Protein AF-A0A2U9IUJ2-F1 (afdb_monomer_lite)

InterPro domains:
  IPR004802 tRNA pseudouridine synthase B family [PTHR23127] (25-88)
  IPR012960 Dyskerin-like [PF08068] (26-63)
  IPR012960 Dyskerin-like [SM01136] (16-64)
  IPR020103 Pseudouridine synthase, catalytic domain superfamily [SSF55120] (22-85)
  IPR036974 PUA domain superfamily [G3DSA:2.30.130.10] (26-39)

Foldseek 3Di:
DDDPPVVVVVCVVVVPPDDDDDPDDDDDPDPDDDDLVGDDPLVNLQPDDDDDPDDAADWPVVVQVVSCVVSVHPDGDDPDTDDHHDPPDDDPPPPPPPPDD

pLDDT: mean 84.33, std 15.02, range [42.66, 97.5]

Secondary structure (DSSP, 8-state):
-PPPHHHHHHHHHTT--SPP--SS----SSS-S--GGG--HHHHHHT------PPSSS-HHHHHHHHHHHTT-S----SSPPPP--TTPPP----------

Structure (mmCIF, N/CA/C/O backbone):
data_AF-A0A2U9IUJ2-F1
#
_entry.id   AF-A0A2U9IUJ2-F1
#
loop_
_atom_site.group_PDB
_atom_site.id
_atom_site.type_symbol
_atom_site.label_atom_id
_atom_site.label_alt_id
_atom_site.label_comp_id
_atom_site.label_asym_id
_atom_site.label_entity_id
_atom_site.label_seq_id
_atom_site.pdbx_PDB_ins_code
_atom_site.Cartn_x
_atom_site.Cartn_y
_atom_site.Cartn_z
_atom_site.occupancy
_atom_site.B_iso_or_equiv
_atom_site.auth_seq_id
_atom_site.auth_comp_id
_atom_site.auth_asym_id
_atom_site.auth_atom_id
_atom_site.pdbx_PDB_model_num
ATOM 1 N N . MET A 1 1 ? -16.333 -6.865 24.264 1.00 49.44 1 MET A N 1
ATOM 2 C CA . MET A 1 1 ? -16.302 -6.369 22.872 1.00 49.44 1 MET A CA 1
ATOM 3 C C . MET A 1 1 ? -15.336 -7.260 22.116 1.00 49.44 1 MET A C 1
ATOM 5 O O . MET A 1 1 ? -14.240 -7.458 22.617 1.00 49.44 1 MET A O 1
ATOM 9 N N . GLY A 1 2 ? -15.765 -7.889 21.019 1.00 62.00 2 GLY A N 1
ATOM 10 C CA . GLY A 1 2 ? -14.853 -8.671 20.177 1.00 62.00 2 GLY A CA 1
ATOM 11 C C . GLY A 1 2 ? -13.839 -7.755 19.492 1.00 62.00 2 GLY A C 1
ATOM 12 O O . GLY A 1 2 ? -14.083 -6.551 19.375 1.00 62.00 2 GLY A O 1
ATOM 13 N N . PHE A 1 3 ? -12.708 -8.313 19.062 1.00 67.88 3 PHE A N 1
ATOM 14 C CA . PHE A 1 3 ? -11.792 -7.597 18.176 1.00 67.88 3 PHE A CA 1
ATOM 15 C C . PHE A 1 3 ? -12.520 -7.206 16.881 1.00 67.88 3 PHE A C 1
ATOM 17 O O . PHE A 1 3 ? -13.575 -7.751 16.549 1.00 67.88 3 PHE A O 1
ATOM 24 N N . SER A 1 4 ? -11.992 -6.224 16.145 1.00 75.50 4 SER A N 1
ATOM 25 C CA . SER A 1 4 ? -12.590 -5.882 14.855 1.00 75.50 4 SER A CA 1
ATOM 26 C C . SER A 1 4 ? -12.558 -7.111 13.941 1.00 75.50 4 SER A C 1
ATOM 28 O O . SER A 1 4 ? -11.550 -7.815 13.865 1.00 75.50 4 SER A O 1
ATOM 30 N N . SER A 1 5 ? -13.653 -7.350 13.212 1.00 83.75 5 SER A N 1
ATOM 31 C CA . SER A 1 5 ? -13.755 -8.483 12.274 1.00 83.75 5 SER A CA 1
ATOM 32 C C . SER A 1 5 ? -12.627 -8.510 11.231 1.00 83.75 5 SER A C 1
ATOM 34 O O . SER A 1 5 ? -12.321 -9.550 10.658 1.00 83.75 5 SER A O 1
ATOM 36 N N . PHE A 1 6 ? -11.984 -7.365 11.003 1.00 86.25 6 PHE A N 1
ATOM 37 C CA . PHE A 1 6 ? -10.798 -7.222 10.174 1.00 86.25 6 PHE A CA 1
ATOM 38 C C . PHE A 1 6 ? -9.565 -7.934 10.757 1.00 86.25 6 PHE A C 1
ATOM 40 O O . PHE A 1 6 ? -8.896 -8.667 10.033 1.00 86.25 6 PHE A O 1
ATOM 47 N N . VAL A 1 7 ? -9.271 -7.758 12.052 1.00 87.06 7 VAL A N 1
ATOM 48 C CA . VAL A 1 7 ? -8.099 -8.385 12.696 1.00 87.06 7 VAL A CA 1
ATOM 49 C C . VAL A 1 7 ? -8.257 -9.903 12.723 1.00 87.06 7 VAL A C 1
ATOM 51 O O . VAL A 1 7 ? -7.342 -10.616 12.328 1.00 87.06 7 VAL A O 1
ATOM 54 N N . GLU A 1 8 ? -9.453 -10.400 13.040 1.00 87.31 8 GLU A N 1
ATOM 55 C CA . GLU A 1 8 ? -9.734 -11.843 13.046 1.00 87.31 8 GLU A CA 1
ATOM 56 C C . GLU A 1 8 ? -9.533 -12.494 11.664 1.00 87.31 8 GLU A C 1
ATOM 58 O O . GLU A 1 8 ? -9.096 -13.644 11.564 1.00 87.31 8 GLU A O 1
ATOM 63 N N . LYS A 1 9 ? -9.833 -11.770 10.574 1.00 89.56 9 LYS A N 1
ATOM 64 C CA . LYS A 1 9 ? -9.556 -12.238 9.205 1.00 89.56 9 LYS A CA 1
ATOM 65 C C . LYS A 1 9 ? -8.057 -12.329 8.934 1.00 89.56 9 LYS A C 1
ATOM 67 O O . LYS A 1 9 ? -7.636 -13.286 8.287 1.00 89.56 9 LYS A O 1
ATOM 72 N N . ILE A 1 10 ? -7.273 -11.357 9.407 1.00 90.25 10 ILE A N 1
ATOM 73 C CA . ILE A 1 10 ? -5.811 -11.369 9.272 1.00 90.25 10 ILE A CA 1
ATOM 74 C C . ILE A 1 10 ? -5.224 -12.539 10.056 1.00 90.25 10 ILE A C 1
ATOM 76 O O . ILE A 1 10 ? -4.449 -13.301 9.488 1.00 90.25 10 ILE A O 1
ATOM 80 N N . ASP A 1 11 ? -5.626 -12.724 11.313 1.00 92.19 11 ASP A N 1
ATOM 81 C CA . ASP A 1 11 ? -5.125 -13.818 12.149 1.00 92.19 11 ASP A CA 1
ATOM 82 C C . ASP A 1 11 ? -5.397 -15.172 11.497 1.00 92.19 11 ASP A C 1
ATOM 84 O O . ASP A 1 11 ? -4.502 -16.005 11.391 1.00 92.19 11 ASP A O 1
ATOM 88 N N . ARG A 1 12 ? -6.612 -15.358 10.964 1.00 91.75 12 ARG A N 1
ATOM 89 C CA . ARG A 1 12 ? -6.974 -16.568 10.220 1.00 91.75 12 ARG A CA 1
ATOM 90 C C . ARG A 1 12 ? -6.137 -16.748 8.956 1.00 91.75 12 ARG A C 1
ATOM 92 O O . ARG A 1 12 ? -5.737 -17.866 8.657 1.00 91.75 12 ARG A O 1
ATOM 99 N N . PHE A 1 13 ? -5.910 -15.679 8.196 1.00 92.75 13 PHE A N 1
ATOM 100 C CA . PHE A 1 13 ? -5.101 -15.734 6.977 1.00 92.75 13 PHE A CA 1
ATOM 101 C C . PHE A 1 13 ? -3.641 -16.096 7.277 1.00 92.75 13 PHE A C 1
ATOM 103 O O . PHE A 1 13 ? -3.026 -16.849 6.528 1.00 92.75 13 PHE A O 1
ATOM 110 N N . CYS A 1 14 ? -3.105 -15.579 8.381 1.00 93.06 14 CYS A N 1
ATOM 111 C CA . CYS A 1 14 ? -1.732 -15.803 8.821 1.00 93.06 14 CYS A CA 1
ATOM 112 C C . CYS A 1 14 ? -1.552 -17.067 9.680 1.00 93.06 14 CYS A C 1
ATOM 114 O O . CYS A 1 14 ? -0.432 -17.316 10.119 1.00 93.06 14 CYS A O 1
ATOM 116 N N . ASP A 1 15 ? -2.625 -17.820 9.950 1.00 93.88 15 ASP A N 1
ATOM 117 C CA . ASP A 1 15 ? -2.659 -18.928 10.917 1.00 93.88 15 ASP A CA 1
ATOM 118 C C . ASP A 1 15 ? -2.046 -18.541 12.278 1.00 93.88 15 ASP A C 1
ATOM 120 O O . ASP A 1 15 ? -1.242 -19.264 12.864 1.00 93.88 15 ASP A O 1
ATOM 124 N N . TYR A 1 16 ? -2.369 -17.335 12.760 1.00 92.50 16 TYR A N 1
ATOM 125 C CA . TYR A 1 16 ? -1.834 -16.799 14.008 1.00 92.50 16 TYR A CA 1
ATOM 126 C C . TYR A 1 16 ? -2.550 -17.442 15.209 1.00 92.50 16 TYR A C 1
ATOM 128 O O . TYR A 1 16 ? -3.739 -17.193 15.413 1.00 92.50 16 TYR A O 1
ATOM 136 N N . PRO A 1 17 ? -1.860 -18.257 16.032 1.00 86.06 17 PRO A N 1
ATOM 137 C CA . PRO A 1 17 ? -2.527 -19.093 17.030 1.00 86.06 17 PRO A CA 1
ATOM 138 C C . PRO A 1 17 ? -2.672 -18.412 18.395 1.00 86.06 17 PRO A C 1
ATOM 140 O O . PRO A 1 17 ? -3.301 -18.967 19.296 1.00 86.06 17 PRO A O 1
ATOM 143 N N . GLN A 1 18 ? -2.032 -17.257 18.594 1.00 88.81 18 GLN A N 1
ATOM 144 C CA . GLN A 1 18 ? -1.961 -16.627 19.906 1.00 88.81 18 GLN A CA 1
ATOM 145 C C . GLN A 1 18 ? -3.176 -15.724 20.136 1.00 88.81 18 GLN A C 1
ATOM 147 O O . GLN A 1 18 ? -3.527 -14.934 19.259 1.00 88.81 18 GLN A O 1
ATOM 152 N N . PRO A 1 19 ? -3.814 -15.799 21.314 1.00 86.56 19 PRO A N 1
ATOM 153 C CA . PRO A 1 19 ? -4.916 -14.912 21.639 1.00 86.56 19 PRO A CA 1
ATOM 154 C C . PRO A 1 19 ? -4.406 -13.491 21.898 1.00 86.56 19 PRO A C 1
ATOM 156 O O . PRO A 1 19 ? -3.359 -13.282 22.511 1.00 86.56 19 PRO A O 1
ATOM 159 N N . TRP A 1 20 ? -5.187 -12.499 21.483 1.00 86.31 20 TRP A N 1
ATOM 160 C CA . TRP A 1 20 ? -4.913 -11.108 21.819 1.00 86.31 20 TRP A CA 1
ATOM 161 C C . TRP A 1 20 ? -5.247 -10.812 23.282 1.00 86.31 20 TRP A C 1
ATOM 163 O O . TRP A 1 20 ? -6.371 -11.027 23.737 1.00 86.31 20 TRP A O 1
ATOM 173 N N . GLU A 1 21 ? -4.294 -10.226 24.004 1.00 88.19 21 GLU A N 1
ATOM 174 C CA . GLU A 1 21 ? -4.534 -9.672 25.337 1.00 88.19 21 GLU A CA 1
ATOM 175 C C . GLU A 1 21 ? -4.936 -8.195 25.238 1.00 88.19 21 GLU A C 1
ATOM 177 O O . GLU A 1 21 ? -4.136 -7.326 24.873 1.00 88.1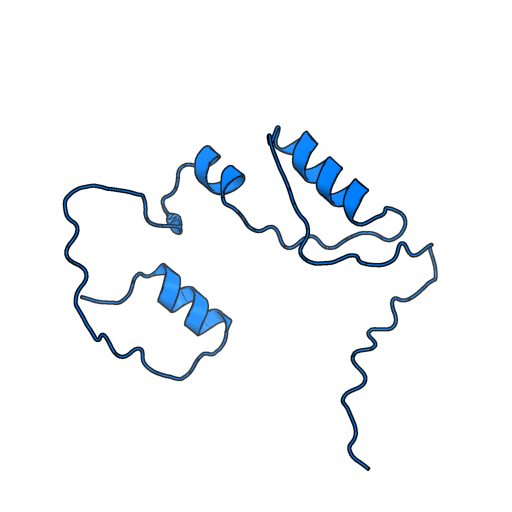9 21 GLU A O 1
ATOM 182 N N . THR A 1 22 ? -6.183 -7.881 25.596 1.00 85.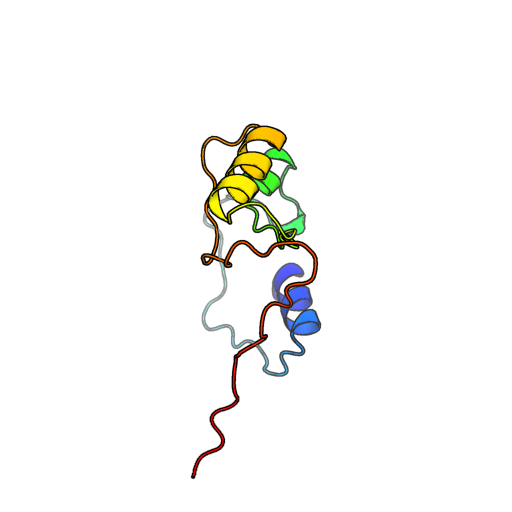88 22 THR A N 1
ATOM 183 C CA . THR A 1 22 ? -6.651 -6.488 25.635 1.00 85.88 22 THR A CA 1
ATOM 184 C C . THR A 1 22 ? -6.151 -5.818 26.908 1.00 85.88 22 THR A C 1
ATOM 186 O O . THR A 1 22 ? -6.652 -6.075 27.998 1.00 85.88 22 THR A O 1
ATOM 189 N N . ARG A 1 23 ? -5.158 -4.932 26.779 1.00 89.75 23 ARG A N 1
ATOM 190 C CA . ARG A 1 23 ? -4.629 -4.166 27.924 1.00 89.75 23 ARG A CA 1
ATOM 191 C C . ARG A 1 23 ? -5.520 -2.998 28.338 1.00 89.75 23 ARG A C 1
ATOM 193 O O . ARG A 1 23 ? -5.469 -2.569 29.487 1.00 89.75 23 ARG A O 1
ATOM 200 N N . LYS A 1 24 ? -6.276 -2.439 27.392 1.00 88.81 24 LYS A N 1
ATOM 201 C CA . LYS A 1 24 ? -7.154 -1.288 27.603 1.00 88.81 24 LYS A CA 1
ATOM 202 C C . LYS A 1 24 ? -8.257 -1.287 26.556 1.00 88.81 24 LYS A C 1
ATOM 204 O O . LYS A 1 24 ? -7.964 -1.421 25.369 1.00 88.81 24 LYS A O 1
ATOM 209 N N . ASP A 1 25 ? -9.488 -1.069 26.998 1.00 84.06 25 ASP A N 1
ATOM 210 C CA . ASP A 1 25 ? -10.617 -0.918 26.089 1.00 84.06 25 ASP A CA 1
ATOM 211 C C . ASP A 1 25 ? -10.512 0.376 25.276 1.00 84.06 25 ASP A C 1
ATOM 213 O O . ASP A 1 25 ? -10.079 1.430 25.761 1.00 84.06 25 ASP A O 1
ATOM 217 N N . TYR A 1 26 ? -10.930 0.291 24.016 1.00 81.19 26 TYR A N 1
ATOM 218 C CA . TYR A 1 26 ? -11.047 1.448 23.145 1.00 81.19 26 TYR A CA 1
ATOM 219 C C . TYR A 1 26 ? -12.360 2.178 23.432 1.00 81.19 26 TYR A C 1
ATOM 221 O O . TYR A 1 26 ? -13.442 1.635 23.219 1.00 81.19 26 TYR A O 1
ATOM 229 N N . VAL A 1 27 ? -12.260 3.424 23.891 1.00 83.50 27 VAL A N 1
ATOM 230 C CA . VAL A 1 27 ? -13.402 4.330 24.045 1.00 83.50 27 VAL A CA 1
ATOM 231 C C . VAL A 1 27 ? -13.215 5.472 23.047 1.00 83.50 27 VAL A C 1
ATOM 233 O O . VAL A 1 27 ? -12.327 6.306 23.251 1.00 83.50 27 VAL A O 1
ATOM 236 N N . PRO A 1 28 ? -13.983 5.506 21.947 1.00 81.25 28 PRO A N 1
ATOM 237 C CA . PRO A 1 28 ? -13.876 6.586 20.980 1.00 81.25 28 PRO A CA 1
ATOM 238 C C . PRO A 1 28 ? -14.352 7.908 21.595 1.00 81.25 28 PRO A C 1
ATOM 240 O O . PRO A 1 28 ? -15.368 7.963 22.282 1.00 81.25 28 PRO A O 1
ATOM 243 N N . LEU A 1 29 ? -13.627 8.992 21.308 1.00 86.88 29 LEU A N 1
ATOM 244 C CA . LEU A 1 29 ? -13.989 10.364 21.703 1.00 86.88 29 LEU A CA 1
ATOM 245 C C . LEU A 1 29 ? -15.132 10.954 20.845 1.00 86.88 29 LEU A C 1
ATOM 247 O O . LEU A 1 29 ? -15.534 12.093 21.064 1.00 86.88 29 LEU A O 1
ATOM 251 N N . GLY A 1 30 ? -15.624 10.204 19.853 1.00 86.81 30 GLY A N 1
ATOM 252 C CA . GLY A 1 30 ? -16.648 10.601 18.886 1.00 86.81 30 GLY A CA 1
ATOM 253 C C . GLY A 1 30 ? -16.653 9.682 17.659 1.00 86.81 30 GLY A C 1
ATOM 254 O O . GLY A 1 30 ? -15.947 8.673 17.629 1.00 86.81 30 GLY A O 1
ATOM 255 N N . GLU A 1 31 ? -17.428 10.035 16.634 1.00 85.81 31 GLU A N 1
ATOM 256 C CA . GLU A 1 31 ? -17.497 9.287 15.371 1.00 85.81 31 GLU A CA 1
ATOM 257 C C . GLU A 1 31 ? -16.355 9.698 14.432 1.00 85.81 31 GLU A C 1
ATOM 259 O O . GLU A 1 31 ? -16.504 10.563 13.569 1.00 85.81 31 GLU A O 1
ATOM 264 N N . PHE A 1 32 ? -15.182 9.094 14.631 1.00 88.44 32 PHE A N 1
ATOM 265 C CA . PHE A 1 32 ? -13.993 9.355 13.822 1.00 88.44 32 PHE A CA 1
ATOM 266 C C . PHE A 1 32 ? -13.522 8.100 13.089 1.00 88.44 32 PHE A C 1
ATOM 268 O O . PHE A 1 32 ? -13.382 7.032 13.684 1.00 88.44 32 PHE A O 1
ATOM 275 N N . GLY A 1 33 ? -13.182 8.268 11.810 1.00 87.81 33 GLY A N 1
ATOM 276 C CA . GLY A 1 33 ? -12.666 7.198 10.960 1.00 87.81 33 GLY A CA 1
ATOM 277 C C . GLY A 1 33 ? -13.734 6.197 10.511 1.00 87.81 33 GLY A C 1
ATOM 278 O O . GLY A 1 33 ? -14.905 6.288 10.866 1.00 87.81 33 GLY A O 1
ATOM 279 N N . VAL A 1 34 ? -13.307 5.238 9.689 1.00 88.94 34 VAL A N 1
ATOM 280 C CA . VAL A 1 34 ? -14.158 4.173 9.146 1.00 88.94 34 VAL A CA 1
ATOM 281 C C . VAL A 1 34 ? -13.412 2.847 9.258 1.00 88.94 34 VAL A C 1
ATOM 283 O O . VAL A 1 34 ? -12.199 2.782 9.017 1.00 88.94 34 VAL A O 1
ATOM 286 N N . GLU A 1 35 ? -14.129 1.784 9.631 1.00 86.56 35 GLU A N 1
ATOM 287 C CA . GLU A 1 35 ? -13.567 0.431 9.657 1.00 86.56 35 GLU A CA 1
ATOM 288 C C . GLU A 1 35 ? -12.957 0.073 8.291 1.00 86.56 35 GLU A C 1
ATOM 290 O O . GLU A 1 35 ? -13.543 0.431 7.267 1.00 86.56 35 GLU A O 1
ATOM 295 N N . PRO A 1 36 ? -11.818 -0.648 8.238 1.00 88.88 36 PRO A N 1
ATOM 296 C CA . PRO A 1 36 ? -11.117 -0.933 6.983 1.00 88.88 36 PRO A CA 1
ATOM 297 C C . PRO A 1 36 ? -12.015 -1.504 5.877 1.00 88.88 36 PRO A C 1
ATOM 299 O O . PRO A 1 36 ? -11.978 -1.009 4.754 1.00 88.88 36 PRO A O 1
ATOM 302 N N . ASP A 1 37 ? -12.878 -2.464 6.220 1.00 87.50 37 ASP A N 1
ATOM 303 C CA . ASP A 1 37 ? -13.792 -3.136 5.283 1.00 87.50 37 ASP A CA 1
ATOM 304 C C . ASP A 1 37 ? -14.981 -2.267 4.830 1.00 87.50 37 ASP A C 1
ATOM 306 O O . ASP A 1 37 ? -15.721 -2.650 3.926 1.00 87.50 37 ASP A O 1
ATOM 310 N N . LYS A 1 38 ? -15.202 -1.115 5.473 1.00 89.88 38 LYS A N 1
ATOM 311 C CA . LYS A 1 38 ? -16.328 -0.206 5.203 1.00 89.88 38 LYS A CA 1
ATOM 312 C C . LYS A 1 38 ? -15.889 1.119 4.581 1.00 89.88 38 LYS A C 1
ATOM 314 O O . LYS A 1 38 ? -16.726 1.999 4.387 1.00 89.88 38 LYS A O 1
ATOM 319 N N . ARG A 1 39 ? -14.595 1.296 4.292 1.00 92.94 39 ARG A N 1
ATOM 320 C CA . ARG A 1 39 ? -14.083 2.545 3.716 1.00 92.94 39 ARG A CA 1
ATOM 321 C C . ARG A 1 39 ? -14.704 2.808 2.341 1.00 92.94 39 ARG A C 1
ATOM 323 O O . ARG A 1 39 ? -14.823 1.876 1.542 1.00 92.94 39 ARG A O 1
ATOM 330 N N . PRO A 1 40 ? -15.038 4.070 2.016 1.00 95.12 40 PRO A N 1
ATOM 331 C CA . PRO A 1 40 ? -15.358 4.453 0.648 1.00 95.12 40 PRO A CA 1
ATOM 332 C C . PRO A 1 40 ? -14.229 4.047 -0.307 1.00 95.12 40 PRO A C 1
ATOM 334 O O . PRO A 1 40 ? -13.053 4.110 0.050 1.00 95.12 40 PRO A O 1
ATOM 337 N N . ILE A 1 41 ? -14.571 3.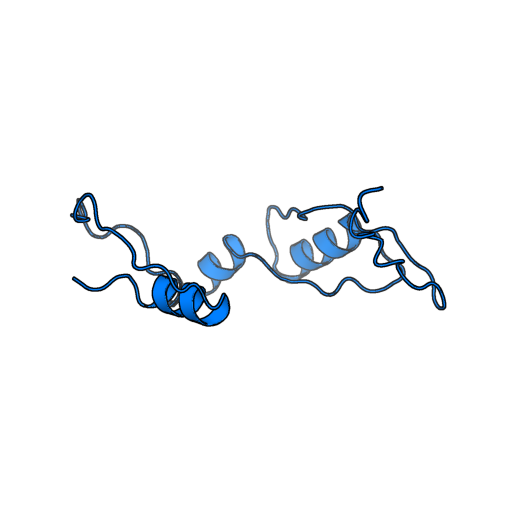672 -1.543 1.00 94.44 41 ILE A N 1
ATOM 338 C CA . ILE A 1 41 ? -13.594 3.189 -2.537 1.00 94.44 41 ILE A CA 1
ATOM 339 C C . ILE A 1 41 ? -12.451 4.193 -2.748 1.00 94.44 41 ILE A C 1
ATOM 341 O O . ILE A 1 41 ? -11.293 3.793 -2.833 1.00 94.44 41 ILE A O 1
ATOM 345 N N . SER A 1 42 ? -12.756 5.492 -2.795 1.00 93.69 42 SER A N 1
ATOM 346 C CA . SER A 1 42 ? -11.754 6.554 -2.942 1.00 93.69 42 SER A CA 1
ATOM 347 C C . SER A 1 42 ? -10.709 6.525 -1.823 1.00 93.69 42 SER A C 1
ATOM 349 O O . SER A 1 42 ? -9.507 6.537 -2.092 1.00 93.69 42 SER A O 1
ATOM 351 N N . GLU A 1 43 ? -11.158 6.427 -0.571 1.00 93.81 43 GLU A N 1
ATOM 352 C CA . GLU A 1 43 ? -10.282 6.323 0.595 1.00 93.81 43 GLU A CA 1
ATOM 353 C C . GLU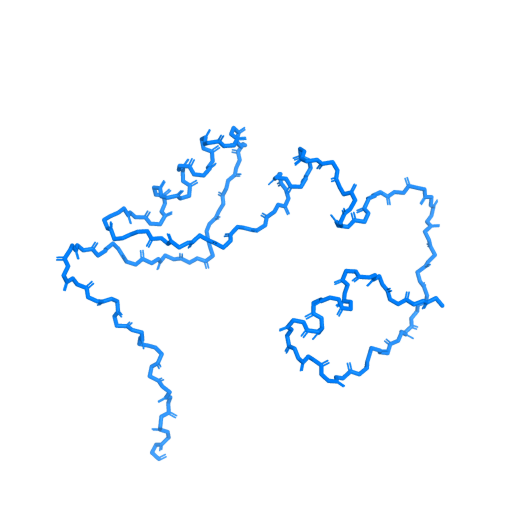 A 1 43 ? -9.514 5.003 0.600 1.00 93.81 43 GLU A C 1
ATOM 355 O O . GLU A 1 43 ? -8.311 4.997 0.872 1.00 93.81 43 GLU A O 1
ATOM 360 N N . MET A 1 44 ? -10.180 3.901 0.244 1.00 93.69 44 MET A N 1
ATOM 361 C CA . MET A 1 44 ? -9.565 2.580 0.163 1.00 93.69 44 MET A CA 1
ATOM 362 C C . MET A 1 44 ? -8.393 2.585 -0.819 1.00 93.69 44 MET A C 1
ATOM 364 O O . MET A 1 44 ? -7.293 2.212 -0.431 1.00 93.69 44 MET A O 1
ATOM 368 N N . ILE A 1 45 ? -8.580 3.092 -2.042 1.00 94.44 45 ILE A N 1
ATOM 369 C CA . ILE A 1 45 ? -7.503 3.186 -3.040 1.00 94.44 45 ILE A CA 1
ATOM 370 C C . ILE A 1 45 ? -6.366 4.069 -2.508 1.00 94.44 45 ILE A C 1
ATOM 372 O O . ILE A 1 45 ? -5.209 3.649 -2.532 1.00 94.44 45 ILE A O 1
ATOM 376 N N . SER A 1 46 ? -6.683 5.253 -1.968 1.00 93.38 46 SER A N 1
ATOM 377 C CA . SER A 1 46 ? -5.668 6.211 -1.499 1.00 93.38 46 SER A CA 1
ATOM 378 C C . SER A 1 46 ? -4.839 5.733 -0.296 1.00 93.38 46 SER A C 1
ATOM 380 O O . SER A 1 46 ? -3.754 6.262 -0.060 1.00 93.38 46 SER A O 1
ATOM 382 N N . SER A 1 47 ? -5.334 4.738 0.452 1.00 91.19 47 SER A N 1
ATOM 383 C CA . SER A 1 47 ? -4.712 4.200 1.671 1.00 91.19 47 SER A CA 1
ATOM 384 C C . SER A 1 47 ? -4.396 2.698 1.592 1.00 91.19 47 SER A C 1
ATOM 386 O O . SER A 1 47 ? -4.181 2.057 2.622 1.00 91.19 47 SER A O 1
ATOM 388 N N . SER A 1 48 ? -4.379 2.124 0.384 1.00 92.25 48 SER A N 1
ATOM 389 C CA . SER A 1 48 ? -4.187 0.683 0.170 1.00 92.25 48 SER A CA 1
ATOM 390 C C . SER A 1 48 ? -2.724 0.265 0.009 1.00 92.25 48 SER A C 1
ATOM 392 O O . SER A 1 48 ? -1.849 1.051 -0.357 1.00 92.25 48 SER A O 1
ATOM 394 N N . ILE A 1 49 ? -2.486 -1.027 0.241 1.00 94.62 49 ILE A N 1
ATOM 395 C CA . ILE A 1 49 ? -1.297 -1.755 -0.202 1.00 94.62 49 ILE A CA 1
ATOM 396 C C . ILE A 1 49 ? -1.753 -2.701 -1.311 1.00 94.62 49 ILE A C 1
ATOM 398 O O . ILE A 1 49 ? -2.722 -3.439 -1.132 1.00 94.62 49 ILE A O 1
ATOM 402 N N . ILE A 1 50 ? -1.056 -2.691 -2.447 1.00 94.38 50 ILE A N 1
ATOM 403 C CA . ILE A 1 50 ? -1.360 -3.560 -3.586 1.00 94.38 50 ILE A CA 1
ATOM 404 C C . ILE A 1 50 ? -0.226 -4.569 -3.730 1.00 94.38 50 ILE A C 1
ATOM 406 O O . ILE A 1 50 ? 0.930 -4.189 -3.918 1.00 94.38 50 ILE A O 1
ATOM 410 N N . ASN A 1 51 ? -0.562 -5.856 -3.654 1.00 93.62 51 ASN A N 1
ATOM 411 C CA . ASN A 1 51 ? 0.373 -6.928 -3.964 1.00 93.62 51 ASN A CA 1
ATOM 412 C C . ASN A 1 51 ? 0.455 -7.090 -5.488 1.00 93.62 51 ASN A C 1
ATOM 414 O O . ASN A 1 51 ? -0.413 -7.713 -6.098 1.00 93.62 51 ASN A O 1
ATOM 418 N N . VAL A 1 52 ? 1.453 -6.457 -6.102 1.00 93.69 52 VAL A N 1
ATOM 419 C CA . VAL A 1 52 ? 1.645 -6.477 -7.555 1.00 93.69 52 VAL A CA 1
ATOM 420 C C . VAL A 1 52 ? 2.603 -7.598 -7.928 1.00 93.69 52 VAL A C 1
ATOM 422 O O . VAL A 1 52 ? 3.758 -7.594 -7.506 1.00 93.69 52 VAL A O 1
ATOM 425 N N . ASP A 1 53 ? 2.147 -8.504 -8.788 1.00 92.88 53 ASP A N 1
ATOM 426 C CA . ASP A 1 53 ? 3.032 -9.434 -9.483 1.00 92.88 53 ASP A CA 1
ATOM 427 C C . ASP A 1 53 ? 3.776 -8.681 -10.600 1.00 92.88 53 ASP A C 1
ATOM 429 O O . ASP A 1 53 ? 3.217 -8.367 -11.655 1.00 92.88 53 ASP A O 1
ATOM 433 N N . LYS A 1 54 ? 5.017 -8.266 -10.318 1.00 91.75 54 LYS A N 1
ATOM 434 C CA . LYS A 1 54 ? 5.802 -7.408 -11.216 1.00 91.75 54 LYS A CA 1
ATOM 435 C C . LYS A 1 54 ? 6.238 -8.208 -12.453 1.00 91.75 54 LYS A C 1
ATOM 437 O O . LYS A 1 54 ? 7.033 -9.135 -12.299 1.00 91.75 54 LYS A O 1
ATOM 442 N N . PRO A 1 55 ? 5.860 -7.814 -13.686 1.00 90.69 55 PRO A N 1
ATOM 443 C CA . PRO A 1 55 ? 6.302 -8.536 -14.872 1.00 90.69 55 PRO A CA 1
ATOM 444 C C . PRO A 1 55 ? 7.825 -8.406 -15.103 1.00 90.69 55 PRO A C 1
ATOM 446 O O . PRO A 1 55 ? 8.461 -7.446 -14.628 1.00 90.69 55 PRO A O 1
ATOM 449 N N . PRO A 1 56 ? 8.429 -9.349 -15.854 1.00 90.06 56 PRO A N 1
ATOM 450 C CA . PRO A 1 56 ? 9.772 -9.182 -16.401 1.00 90.06 56 PRO A CA 1
ATOM 451 C C . PRO A 1 56 ? 9.789 -8.012 -17.398 1.00 90.06 56 PRO A C 1
ATOM 453 O O . PRO A 1 56 ? 8.822 -7.788 -18.124 1.00 90.06 56 PRO A O 1
ATOM 456 N N . GLY A 1 57 ? 10.882 -7.252 -17.429 1.00 91.62 57 GLY A N 1
ATOM 457 C CA . GLY A 1 57 ? 11.084 -6.107 -18.315 1.00 91.62 57 GLY A CA 1
ATOM 458 C C . GLY A 1 57 ? 11.175 -4.778 -17.565 1.00 91.62 57 GLY A C 1
ATOM 459 O O . GLY A 1 57 ? 12.268 -4.223 -17.495 1.00 91.62 57 GLY A O 1
ATOM 460 N N . PRO A 1 58 ? 10.073 -4.253 -17.000 1.00 95.00 58 PRO A N 1
ATOM 461 C CA . PRO A 1 58 ? 10.071 -2.937 -16.375 1.00 95.00 58 PRO A CA 1
ATOM 462 C C . PRO A 1 58 ? 10.766 -2.935 -15.010 1.00 95.00 58 PRO A C 1
ATOM 464 O O . PRO A 1 58 ? 10.777 -3.921 -14.259 1.00 95.00 58 PRO A O 1
ATOM 467 N N . THR A 1 59 ? 11.299 -1.775 -14.655 1.00 94.69 59 THR A N 1
ATOM 468 C CA . THR A 1 59 ? 11.802 -1.462 -13.320 1.00 94.69 59 THR A CA 1
ATOM 469 C C . THR A 1 59 ? 10.662 -1.381 -12.302 1.00 94.69 59 THR A C 1
ATOM 471 O O . THR A 1 59 ? 9.499 -1.141 -12.630 1.00 94.69 59 THR A O 1
ATOM 474 N N . SER A 1 60 ? 10.998 -1.540 -11.019 1.00 94.81 60 SER A N 1
ATOM 475 C CA . SER A 1 60 ? 10.020 -1.382 -9.930 1.00 94.81 60 SER A CA 1
ATOM 476 C C . SER A 1 60 ? 9.422 0.034 -9.876 1.00 94.81 60 SER A C 1
ATOM 478 O O . SER A 1 60 ? 8.244 0.194 -9.560 1.00 94.81 60 SER A O 1
ATOM 480 N N . HIS A 1 61 ? 10.203 1.055 -10.251 1.00 95.62 61 HIS A N 1
ATOM 481 C CA . HIS A 1 61 ? 9.736 2.441 -10.337 1.00 95.62 61 HIS A CA 1
ATOM 482 C C . HIS A 1 61 ? 8.723 2.644 -11.469 1.00 95.62 61 HIS A C 1
ATOM 484 O O . HIS A 1 61 ? 7.719 3.324 -11.265 1.00 95.62 61 HIS A O 1
ATOM 490 N N . GLU A 1 62 ? 8.945 2.038 -12.639 1.00 96.81 62 GLU A N 1
ATOM 491 C CA . GLU A 1 62 ? 8.000 2.108 -13.761 1.00 96.81 62 GLU A CA 1
ATOM 492 C C . GLU A 1 62 ? 6.669 1.445 -13.417 1.00 96.81 62 GLU A C 1
ATOM 494 O O . GLU A 1 62 ? 5.617 2.044 -13.627 1.00 96.81 62 GLU A O 1
ATOM 499 N N . VAL A 1 63 ? 6.701 0.253 -12.812 1.00 97.00 63 VAL A N 1
ATOM 500 C CA . VAL A 1 63 ? 5.471 -0.437 -12.395 1.00 97.00 63 VAL A CA 1
ATOM 501 C C . VAL A 1 63 ? 4.716 0.369 -11.337 1.00 97.00 63 VAL A C 1
ATOM 503 O O . VAL A 1 63 ? 3.501 0.537 -11.447 1.00 97.00 63 VAL A O 1
ATOM 506 N N . ALA A 1 64 ? 5.416 0.946 -10.354 1.00 96.75 64 ALA A N 1
ATOM 507 C CA . ALA A 1 64 ? 4.790 1.847 -9.389 1.00 96.75 64 ALA A CA 1
ATOM 508 C C . ALA A 1 64 ? 4.167 3.074 -10.081 1.00 96.75 64 ALA A C 1
ATOM 510 O O . ALA A 1 64 ? 3.033 3.452 -9.778 1.00 96.75 64 ALA A O 1
ATOM 511 N N . PHE A 1 65 ? 4.866 3.674 -11.050 1.00 97.25 65 PHE A N 1
ATOM 512 C CA . PHE A 1 65 ? 4.355 4.808 -11.819 1.00 97.25 65 PHE A CA 1
ATOM 513 C C . PHE A 1 65 ? 3.104 4.451 -12.633 1.00 97.25 65 PHE A C 1
ATOM 515 O O . PHE A 1 65 ? 2.167 5.246 -12.684 1.00 97.25 65 PHE A O 1
ATOM 522 N N . TRP A 1 66 ? 3.032 3.251 -13.212 1.00 97.38 66 TRP A N 1
ATOM 523 C CA . TRP A 1 66 ? 1.823 2.783 -13.892 1.00 97.38 66 TRP A CA 1
ATOM 524 C C . TRP A 1 66 ? 0.635 2.694 -12.939 1.00 97.38 66 TRP A C 1
ATOM 526 O O . TRP A 1 66 ? -0.419 3.242 -13.250 1.00 97.38 66 TRP A 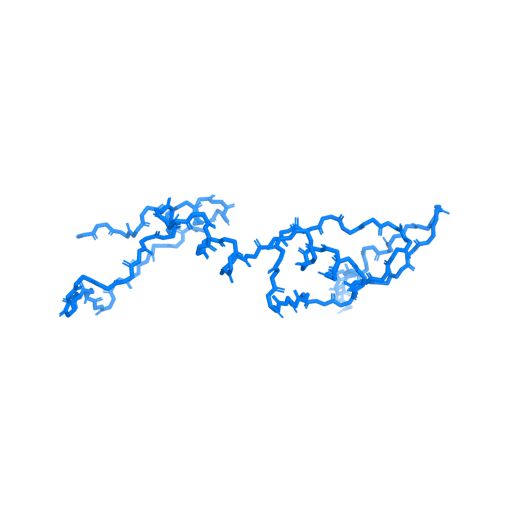O 1
ATOM 536 N N . VAL A 1 67 ? 0.819 2.101 -11.754 1.00 96.62 67 VAL A N 1
ATOM 537 C CA . VAL A 1 67 ? -0.226 2.047 -10.716 1.00 96.62 67 VAL A CA 1
ATOM 538 C C . VAL A 1 67 ? -0.676 3.459 -10.328 1.00 96.62 67 VAL A C 1
ATOM 540 O O . VAL A 1 67 ? -1.875 3.732 -10.270 1.00 96.62 67 VAL A O 1
ATOM 543 N N . LYS A 1 68 ? 0.271 4.387 -10.131 1.00 96.56 68 LYS A N 1
ATOM 544 C CA . LYS A 1 68 ? -0.033 5.793 -9.830 1.00 96.56 68 LYS A CA 1
ATOM 545 C C . LYS A 1 68 ? -0.921 6.424 -10.903 1.00 96.56 68 LYS A C 1
ATOM 547 O O . LYS A 1 68 ? -1.924 7.047 -10.563 1.00 96.56 68 LYS A O 1
ATOM 552 N N . THR A 1 69 ? -0.556 6.265 -12.173 1.00 97.50 69 THR A N 1
ATOM 553 C CA . THR A 1 69 ? -1.284 6.859 -13.300 1.00 97.50 69 THR A CA 1
ATOM 554 C C . THR A 1 69 ? -2.651 6.207 -13.505 1.00 97.50 69 THR A C 1
ATOM 556 O O . THR A 1 69 ? -3.623 6.929 -13.700 1.00 97.50 69 THR A O 1
ATOM 559 N N . MET A 1 70 ? -2.760 4.876 -13.393 1.00 96.38 70 MET A N 1
ATOM 560 C CA . MET A 1 70 ? -4.033 4.150 -13.534 1.00 96.38 70 MET A CA 1
ATOM 561 C C . MET A 1 70 ? -5.092 4.621 -12.531 1.00 96.38 70 MET A C 1
ATOM 563 O O . MET A 1 70 ? -6.258 4.754 -12.889 1.00 96.38 70 MET A O 1
ATOM 567 N N . PHE A 1 71 ? -4.686 4.895 -11.289 1.00 95.62 71 PHE A N 1
ATOM 568 C CA . PHE A 1 71 ? -5.594 5.322 -10.221 1.00 95.62 71 PHE A CA 1
ATOM 569 C C . PHE A 1 71 ? -5.617 6.842 -9.990 1.00 95.62 71 PHE A C 1
ATOM 571 O O . PHE A 1 71 ? -6.270 7.302 -9.055 1.00 95.62 71 PHE A O 1
ATOM 578 N N . GLY A 1 72 ? -4.910 7.635 -10.805 1.00 95.44 72 GLY A N 1
ATOM 579 C CA . GLY A 1 72 ? -4.855 9.095 -10.655 1.00 95.44 72 GLY A CA 1
ATOM 580 C C . GLY A 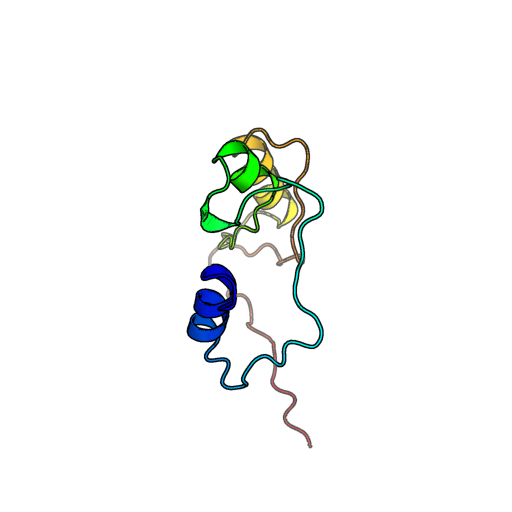1 72 ? -4.291 9.558 -9.305 1.00 95.44 72 GLY A C 1
ATOM 581 O O . GLY A 1 72 ? -4.733 10.567 -8.757 1.00 95.44 72 GLY A O 1
ATOM 582 N N . LEU A 1 73 ? -3.344 8.809 -8.735 1.00 96.12 73 LEU A N 1
ATOM 583 C CA . LEU A 1 73 ? -2.865 9.033 -7.372 1.00 96.12 73 LEU A CA 1
ATOM 584 C C . LEU A 1 73 ? -1.808 10.144 -7.298 1.00 96.12 73 LEU A C 1
ATOM 586 O O . LEU A 1 73 ? -0.925 10.229 -8.155 1.00 96.12 73 LEU A O 1
ATOM 590 N N . PRO A 1 74 ? -1.795 10.959 -6.228 1.00 95.25 74 PRO A N 1
ATOM 591 C CA . PRO A 1 74 ? -0.778 11.995 -6.051 1.00 95.25 74 PRO A CA 1
ATOM 592 C C . PRO A 1 74 ? 0.604 11.404 -5.728 1.00 95.25 74 PRO A C 1
ATOM 594 O O . PRO A 1 74 ? 1.637 11.952 -6.130 1.00 95.25 74 PRO A O 1
ATOM 597 N N . ARG A 1 75 ? 0.642 10.258 -5.037 1.00 95.25 75 ARG A N 1
ATOM 598 C CA . ARG A 1 75 ? 1.862 9.588 -4.571 1.00 95.25 75 ARG A CA 1
ATOM 599 C C . ARG A 1 75 ? 1.679 8.070 -4.563 1.00 95.25 75 ARG A C 1
ATOM 601 O O . ARG A 1 75 ? 0.587 7.585 -4.301 1.00 95.25 75 ARG A O 1
ATOM 608 N N . VAL A 1 76 ? 2.770 7.352 -4.815 1.00 96.94 76 VAL A N 1
ATOM 609 C CA . VAL A 1 76 ? 2.899 5.897 -4.673 1.00 96.94 76 VAL A CA 1
ATOM 610 C C . VAL A 1 76 ? 4.316 5.586 -4.175 1.00 96.94 76 VAL A C 1
ATOM 612 O O . VAL A 1 76 ? 5.224 6.393 -4.388 1.00 96.94 76 VAL A O 1
ATOM 615 N N . GLY A 1 77 ? 4.509 4.437 -3.535 1.00 94.88 77 GLY A N 1
ATOM 616 C CA . GLY A 1 77 ? 5.822 3.880 -3.205 1.00 94.88 77 GLY A CA 1
ATOM 617 C C . GLY A 1 77 ? 5.824 2.363 -3.405 1.00 94.88 77 GLY A C 1
ATOM 618 O O . GLY A 1 77 ? 4.756 1.758 -3.475 1.00 94.88 77 GLY A O 1
ATOM 619 N N . HIS A 1 78 ? 7.006 1.752 -3.502 1.00 95.25 78 HIS A N 1
ATOM 620 C CA . HIS A 1 78 ? 7.166 0.295 -3.557 1.00 95.25 78 HIS A CA 1
ATOM 621 C C . HIS A 1 78 ? 8.031 -0.190 -2.381 1.00 95.25 78 HIS A C 1
ATOM 623 O O . HIS A 1 78 ? 8.908 0.534 -1.916 1.00 95.25 78 HIS A O 1
ATOM 629 N N . GLY A 1 79 ? 7.770 -1.404 -1.882 1.00 93.19 79 GLY A N 1
ATOM 630 C CA . GLY A 1 79 ? 8.398 -1.936 -0.658 1.00 93.19 79 GLY A CA 1
ATOM 631 C C . GLY A 1 79 ? 9.860 -2.382 -0.800 1.00 93.19 79 GLY A C 1
ATOM 632 O O . GLY A 1 79 ? 10.496 -2.727 0.189 1.00 93.19 79 GLY A O 1
ATOM 633 N N . GLY A 1 80 ? 10.393 -2.386 -2.020 1.00 90.62 80 GLY A N 1
ATOM 634 C CA . GLY A 1 80 ? 11.766 -2.774 -2.345 1.00 90.62 80 GLY A CA 1
ATOM 635 C C . GLY A 1 80 ? 11.961 -2.876 -3.856 1.00 90.62 80 GLY A C 1
ATOM 636 O O . GLY A 1 80 ? 10.979 -3.000 -4.592 1.00 90.62 80 GLY A O 1
ATOM 637 N N . THR A 1 81 ? 13.197 -2.756 -4.339 1.00 90.75 81 THR A N 1
ATOM 638 C CA . THR A 1 81 ? 13.492 -2.843 -5.777 1.00 90.75 81 THR A CA 1
ATOM 639 C C . THR A 1 81 ? 13.697 -4.298 -6.175 1.00 90.75 81 THR A C 1
ATOM 641 O O . THR A 1 81 ? 14.636 -4.941 -5.719 1.00 90.75 81 THR A O 1
ATOM 644 N N . LEU A 1 82 ? 12.834 -4.801 -7.052 1.00 86.56 82 LEU A N 1
ATOM 645 C CA . LEU A 1 82 ? 13.069 -6.034 -7.795 1.00 86.56 82 LEU A CA 1
ATOM 646 C C . LEU A 1 82 ? 13.818 -5.716 -9.091 1.00 86.56 82 LEU A C 1
ATOM 648 O O . LEU A 1 82 ? 13.421 -4.796 -9.820 1.00 86.56 82 LEU A O 1
ATOM 652 N N . GLU A 1 83 ? 14.851 -6.507 -9.383 1.00 86.19 83 GLU A N 1
ATOM 653 C CA . GLU A 1 83 ? 15.658 -6.363 -10.595 1.00 86.19 83 GLU A CA 1
ATOM 654 C C . GLU A 1 83 ? 14.806 -6.571 -11.864 1.00 86.19 83 GLU A C 1
ATOM 656 O O . GLU A 1 83 ? 13.964 -7.484 -11.917 1.00 86.19 83 GLU A O 1
ATOM 661 N N . PRO A 1 84 ? 14.982 -5.731 -12.900 1.00 83.25 84 PRO A N 1
ATOM 662 C CA . PRO A 1 84 ? 14.422 -5.985 -14.219 1.00 83.25 84 PRO A CA 1
ATOM 663 C C . PRO A 1 84 ? 15.011 -7.276 -14.787 1.00 83.25 84 PRO A C 1
ATOM 665 O O . PRO A 1 84 ? 16.224 -7.410 -14.916 1.00 83.25 84 PRO A O 1
ATOM 668 N N . LEU A 1 85 ? 14.148 -8.225 -15.136 1.00 81.50 85 LEU A N 1
ATOM 669 C CA . LEU A 1 85 ? 14.548 -9.443 -15.832 1.00 81.50 85 LEU A CA 1
ATOM 670 C C . LEU A 1 85 ? 14.029 -9.441 -17.258 1.00 81.50 85 LEU A C 1
ATOM 672 O O . LEU A 1 85 ? 12.903 -9.015 -17.490 1.00 81.50 85 LEU A O 1
ATOM 676 N N . TRP A 1 86 ? 14.795 -9.978 -18.197 1.00 75.12 86 TRP A N 1
ATOM 677 C CA . TRP A 1 86 ? 14.330 -10.219 -19.562 1.00 75.12 86 TRP A CA 1
ATOM 678 C C . TRP A 1 86 ? 13.771 -11.635 -19.730 1.00 75.12 86 TRP A C 1
ATOM 680 O O . TRP A 1 86 ? 13.958 -12.509 -18.882 1.00 75.12 86 TRP A O 1
ATOM 690 N N . ALA A 1 87 ? 13.055 -11.864 -20.834 1.00 66.69 87 ALA A N 1
ATOM 691 C CA . ALA A 1 87 ? 12.448 -13.157 -21.135 1.00 66.69 87 ALA A CA 1
ATOM 692 C C . ALA A 1 87 ? 13.489 -14.292 -21.079 1.00 66.69 87 ALA A C 1
ATOM 694 O O . ALA A 1 87 ? 14.534 -14.222 -21.723 1.00 66.69 87 ALA A O 1
ATOM 695 N N . GLY A 1 88 ? 13.191 -15.331 -20.296 1.00 64.44 88 GLY A N 1
ATOM 696 C CA . GLY A 1 88 ? 14.076 -16.482 -20.085 1.00 64.44 88 GLY A CA 1
ATOM 697 C C . GLY A 1 88 ? 15.008 -16.376 -18.873 1.00 64.44 88 GLY A C 1
ATOM 698 O O . GLY A 1 88 ? 15.655 -17.362 -18.532 1.00 64.44 88 GLY A O 1
ATOM 699 N N . GLN A 1 89 ? 15.058 -15.233 -18.183 1.00 69.19 89 GLN A N 1
ATOM 700 C CA . GLN A 1 89 ? 15.748 -15.120 -16.898 1.00 69.19 89 GLN A CA 1
ATOM 701 C C . GLN A 1 89 ? 14.790 -15.494 -15.759 1.00 69.19 89 GLN A C 1
ATOM 703 O O . GLN A 1 89 ? 13.694 -14.947 -15.651 1.00 69.19 89 GLN A O 1
ATOM 708 N N . SER A 1 90 ? 15.195 -16.423 -14.892 1.00 61.22 90 SER A N 1
ATOM 709 C CA . SER A 1 90 ? 14.506 -16.685 -13.625 1.00 61.22 90 SER A CA 1
ATOM 710 C C . SER A 1 90 ? 15.052 -15.748 -12.551 1.00 61.22 90 SER A C 1
ATOM 712 O O . SER A 1 90 ? 16.275 -15.665 -12.402 1.00 61.22 90 SER A O 1
ATOM 714 N N . GLN A 1 91 ? 14.190 -15.099 -11.756 1.00 58.22 91 GLN A N 1
ATOM 715 C CA . GLN A 1 91 ? 14.674 -14.493 -10.513 1.00 58.22 91 GLN A CA 1
ATOM 716 C C . GLN A 1 91 ? 15.137 -15.654 -9.646 1.00 58.22 91 GLN A C 1
ATOM 718 O O . GLN A 1 91 ? 14.349 -16.536 -9.308 1.00 58.22 91 GLN A O 1
ATOM 723 N N . GLY A 1 92 ? 16.433 -15.703 -9.340 1.00 54.44 92 GLY A N 1
ATOM 724 C CA . GLY A 1 92 ? 16.894 -16.578 -8.281 1.00 54.44 92 GLY A CA 1
ATOM 725 C C . GLY A 1 92 ? 16.134 -16.160 -7.031 1.00 54.44 92 GLY A C 1
ATOM 726 O O . GLY A 1 92 ? 16.368 -15.065 -6.527 1.00 54.44 92 GLY A O 1
ATOM 727 N N . TYR A 1 93 ? 15.207 -16.994 -6.557 1.00 54.62 93 TYR A N 1
ATOM 728 C CA . TYR A 1 93 ? 14.604 -16.866 -5.232 1.00 54.62 93 TYR A CA 1
ATOM 729 C C . TYR A 1 93 ? 15.704 -17.144 -4.196 1.00 54.62 93 TYR A C 1
ATOM 731 O O . TYR A 1 93 ? 15.769 -18.193 -3.566 1.00 54.62 93 TYR A O 1
ATOM 739 N N . GLY A 1 94 ? 16.660 -16.225 -4.109 1.00 44.69 94 GLY A N 1
ATOM 740 C CA . GLY A 1 94 ? 17.884 -16.326 -3.339 1.00 44.69 94 GLY A CA 1
ATOM 741 C C . GLY A 1 94 ? 17.699 -15.800 -1.927 1.00 44.69 94 GLY A C 1
ATOM 742 O O . GLY A 1 94 ? 18.539 -15.051 -1.450 1.00 44.69 94 GLY A O 1
ATOM 743 N N . CYS A 1 95 ? 16.636 -16.210 -1.237 1.00 47.78 95 CYS A N 1
ATOM 744 C CA . CYS A 1 95 ? 16.794 -16.447 0.190 1.00 47.78 95 CYS A CA 1
ATOM 745 C C . CYS A 1 95 ? 17.408 -17.838 0.299 1.00 47.78 95 CYS A C 1
ATOM 747 O O . CYS A 1 95 ? 16.691 -18.826 0.434 1.00 47.78 95 CYS A O 1
ATOM 749 N N . THR A 1 96 ? 18.735 -17.942 0.191 1.00 49.19 96 THR A N 1
ATOM 750 C CA . THR A 1 96 ? 19.405 -19.140 0.691 1.00 49.19 96 THR A CA 1
ATOM 751 C C . THR A 1 96 ? 19.069 -19.209 2.180 1.00 49.19 96 THR A C 1
ATOM 753 O O . THR A 1 96 ? 19.413 -18.284 2.921 1.00 49.19 96 THR A O 1
ATOM 756 N N . PRO A 1 97 ? 18.363 -20.250 2.663 1.00 44.88 97 PRO A N 1
ATOM 757 C CA . PRO A 1 97 ? 18.280 -20.460 4.093 1.00 44.88 97 PRO A CA 1
ATOM 758 C C . PRO A 1 97 ? 19.727 -20.603 4.537 1.00 44.88 97 PRO A C 1
ATOM 760 O O . PRO A 1 97 ? 20.472 -21.394 3.951 1.00 44.88 97 PRO A O 1
ATOM 763 N N . ASN A 1 98 ? 20.141 -19.794 5.504 1.00 48.62 98 ASN A N 1
ATOM 764 C CA . ASN A 1 98 ? 21.433 -19.935 6.143 1.00 48.62 98 ASN A CA 1
ATOM 765 C C . ASN A 1 98 ? 21.497 -21.362 6.718 1.00 48.62 98 ASN A C 1
ATOM 767 O O . ASN A 1 98 ? 21.017 -21.612 7.821 1.00 48.62 98 ASN A O 1
ATOM 771 N N . ARG A 1 99 ? 22.005 -22.333 5.944 1.00 46.25 99 ARG A N 1
ATOM 772 C CA . ARG A 1 99 ? 22.444 -23.617 6.480 1.00 46.25 99 ARG A CA 1
ATOM 773 C C . ARG A 1 99 ? 23.689 -23.279 7.272 1.00 46.25 99 ARG A C 1
ATOM 775 O O . ARG A 1 99 ? 24.776 -23.172 6.708 1.00 46.25 99 ARG A O 1
ATOM 782 N N . SER A 1 100 ? 23.475 -23.046 8.561 1.00 49.16 100 SER A N 1
ATOM 783 C CA . SER A 1 100 ? 24.504 -23.078 9.587 1.00 49.16 100 SER A CA 1
ATOM 784 C C . SER A 1 100 ? 25.490 -24.201 9.271 1.00 49.16 100 SER A C 1
ATOM 786 O O . SER A 1 100 ? 25.089 -25.362 9.142 1.00 49.16 100 SER A O 1
ATOM 788 N N . ARG A 1 101 ? 26.757 -23.823 9.092 1.00 42.66 101 ARG A N 1
ATOM 789 C CA . ARG A 1 101 ? 27.869 -24.724 9.387 1.00 42.66 101 ARG A CA 1
ATOM 790 C C . ARG A 1 101 ? 27.873 -25.037 10.875 1.00 42.66 101 ARG A C 1
ATOM 792 O O . ARG A 1 101 ? 27.476 -24.133 11.644 1.00 42.66 101 ARG A O 1
#

Organism: NCBI:txid1293036

Radius of gyration: 19.71 Å; chains: 1; bounding box: 45×37×49 Å

Sequence (101 aa):
MGFSSFVEKIDRFCDYPQPWETRKDYVPLGEFGVEPDKRPISEMISSSIINVDKPPGPTSHEVAFWVKTMFGLPRVGHGGTLEPLWAGQSQGYGCTPNRSR